Protein AF-A0A0K1Q334-F1 (afdb_monomer_lite)

Radius of gyration: 18.26 Å; chains: 1; bounding box: 45×29×48 Å

Foldseek 3Di:
DQLVVQVVCVVVVHPDHAAAEAEPAQACVDPVSVVVLVVVCVVVVHDSVVSRCVPGNDHDHPVNQVVLVVVQVVDDDDQARYWYQDPVGIGHDGGRDDDPPPDD

Organism: NCBI:txid1391654

Secondary structure (DSSP, 8-state):
-HHHHHHHHHHTT-S----EEEE-S--TTSHHHHHHHHHHHHHHTS-HHHHHHHHHSS---HHHHHHHHHHHHHSS----SEEEEETTEEEEEE----------

Structure (mmCIF, N/CA/C/O backbone):
data_AF-A0A0K1Q334-F1
#
_entry.id   AF-A0A0K1Q334-F1
#
loop_
_atom_site.group_PDB
_atom_site.id
_atom_site.type_symbol
_atom_site.label_atom_id
_atom_site.label_alt_id
_atom_site.label_comp_id
_atom_site.label_asym_id
_atom_site.label_entity_id
_atom_site.label_seq_id
_atom_site.pdbx_PDB_ins_code
_atom_site.Cartn_x
_atom_site.Cartn_y
_atom_site.Cartn_z
_atom_site.occupancy
_atom_site.B_iso_or_equiv
_atom_site.auth_seq_id
_atom_site.auth_comp_id
_atom_site.auth_asym_id
_atom_site.auth_atom_id
_atom_site.pdbx_PDB_model_num
ATOM 1 N N . MET A 1 1 ? -15.542 -0.273 -0.104 1.00 82.81 1 MET A N 1
ATOM 2 C CA . MET A 1 1 ? -14.959 -1.374 0.708 1.00 82.81 1 MET A CA 1
ATOM 3 C C . MET A 1 1 ? -14.696 -0.955 2.150 1.00 82.81 1 MET A C 1
ATOM 5 O O . MET A 1 1 ? -15.508 -1.312 2.987 1.00 82.81 1 MET A O 1
ATOM 9 N N . ALA A 1 2 ? -13.630 -0.204 2.477 1.00 92.62 2 ALA A N 1
ATOM 10 C CA . ALA A 1 2 ? -13.323 0.136 3.880 1.00 92.62 2 ALA A CA 1
ATOM 11 C C . ALA A 1 2 ? -14.445 0.947 4.558 1.00 92.62 2 ALA A C 1
ATOM 13 O O . ALA A 1 2 ? -14.844 0.642 5.679 1.00 92.62 2 ALA A O 1
ATOM 14 N N . ARG A 1 3 ? -15.022 1.922 3.844 1.00 91.25 3 ARG A N 1
ATOM 15 C CA . ARG A 1 3 ? -16.188 2.691 4.304 1.00 91.25 3 ARG A CA 1
ATOM 16 C C . ARG A 1 3 ? -17.390 1.802 4.644 1.00 91.25 3 ARG A C 1
ATOM 18 O O . ARG A 1 3 ? -17.923 1.898 5.744 1.00 91.25 3 ARG A O 1
ATOM 25 N N . ASP A 1 4 ? -17.781 0.924 3.726 1.00 92.38 4 ASP A N 1
ATOM 26 C CA . ASP A 1 4 ? -18.946 0.045 3.900 1.00 92.38 4 ASP A CA 1
ATOM 27 C C . ASP A 1 4 ? -18.721 -0.953 5.043 1.00 92.38 4 ASP A C 1
ATOM 29 O O . ASP A 1 4 ? -19.599 -1.169 5.874 1.00 92.38 4 ASP A O 1
ATOM 33 N N . ALA A 1 5 ? -17.506 -1.501 5.148 1.00 94.12 5 ALA A N 1
ATOM 34 C CA . ALA A 1 5 ? -17.124 -2.381 6.247 1.00 94.12 5 ALA A CA 1
ATOM 35 C C . ALA A 1 5 ? -17.197 -1.665 7.608 1.00 94.12 5 ALA A C 1
ATOM 37 O O . ALA A 1 5 ? -17.675 -2.244 8.581 1.00 94.12 5 ALA A O 1
ATOM 38 N N . ASN A 1 6 ? -16.796 -0.390 7.672 1.00 93.94 6 ASN A N 1
ATOM 39 C CA . ASN A 1 6 ? -16.937 0.432 8.876 1.00 93.94 6 ASN A CA 1
ATOM 40 C C . ASN A 1 6 ? -18.403 0.727 9.226 1.00 93.94 6 ASN A C 1
ATOM 42 O O . ASN A 1 6 ? -18.749 0.729 10.408 1.00 93.94 6 ASN A O 1
ATOM 46 N N . ALA A 1 7 ? -19.270 0.949 8.234 1.00 92.50 7 ALA A N 1
ATOM 47 C CA . ALA A 1 7 ? -20.705 1.114 8.471 1.00 92.50 7 ALA A CA 1
ATOM 48 C C . ALA A 1 7 ? -21.307 -0.152 9.107 1.00 92.50 7 ALA A C 1
ATOM 50 O O . ALA A 1 7 ? -21.937 -0.069 10.160 1.00 92.50 7 ALA A O 1
ATOM 51 N N . ILE A 1 8 ? -21.001 -1.327 8.549 1.00 95.19 8 ILE A N 1
ATOM 52 C CA . ILE A 1 8 ? -21.454 -2.623 9.077 1.00 95.19 8 ILE A CA 1
ATOM 53 C C . ILE A 1 8 ? -20.881 -2.892 10.476 1.00 95.19 8 ILE A C 1
ATOM 55 O O . ILE A 1 8 ? -21.599 -3.360 11.359 1.00 95.19 8 ILE A O 1
ATOM 59 N N . ALA A 1 9 ? -19.596 -2.600 10.707 1.00 94.75 9 ALA A N 1
ATOM 60 C CA . ALA A 1 9 ? -18.972 -2.768 12.019 1.00 94.75 9 ALA A CA 1
ATOM 61 C C . ALA A 1 9 ? -19.674 -1.920 13.086 1.00 94.75 9 ALA A C 1
ATOM 63 O O . ALA A 1 9 ? -19.957 -2.415 14.176 1.00 94.75 9 ALA A O 1
ATOM 64 N N . LYS A 1 10 ? -20.029 -0.675 12.743 1.00 94.06 10 LYS A N 1
ATOM 65 C CA . LYS A 1 10 ? -20.784 0.225 13.617 1.00 94.06 10 LYS A CA 1
ATOM 66 C C . LYS A 1 10 ? -22.198 -0.287 13.892 1.00 94.06 10 LYS A C 1
ATOM 68 O O . LYS A 1 10 ? -22.597 -0.323 15.051 1.00 94.06 10 LYS A O 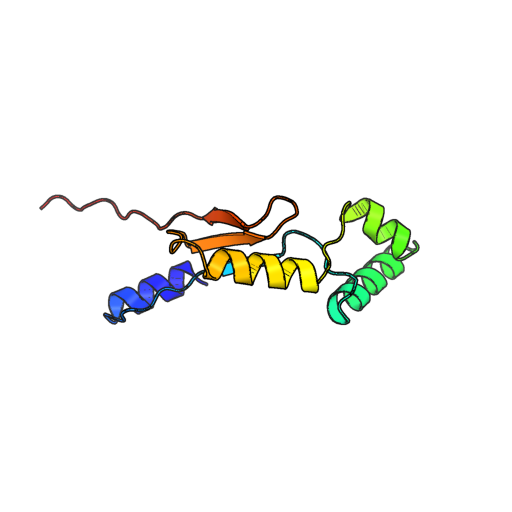1
ATOM 73 N N . GLU A 1 11 ? -22.939 -0.696 12.861 1.00 95.94 11 GLU A N 1
ATOM 74 C CA . GLU A 1 11 ? -24.293 -1.265 13.002 1.00 95.94 11 GLU A CA 1
ATOM 75 C C . GLU A 1 11 ? -24.312 -2.495 13.914 1.00 95.94 11 GLU A C 1
ATOM 77 O O . GLU A 1 11 ? -25.253 -2.696 14.677 1.00 95.94 11 GLU A O 1
ATOM 82 N N . ARG A 1 12 ? -23.248 -3.301 13.863 1.00 96.81 12 ARG A N 1
ATOM 83 C CA . ARG A 1 12 ? -23.095 -4.518 14.668 1.00 96.81 12 ARG A CA 1
ATOM 84 C C . ARG A 1 12 ? -22.426 -4.291 16.027 1.00 96.81 12 ARG A C 1
ATOM 86 O O . ARG A 1 12 ? -22.216 -5.262 16.747 1.00 96.81 12 ARG A O 1
ATOM 93 N N . GLY A 1 13 ? -22.071 -3.053 16.379 1.00 95.75 13 GLY A N 1
ATOM 94 C CA . GLY A 1 13 ? -21.402 -2.739 17.646 1.00 95.75 13 GLY A CA 1
ATOM 95 C C . GLY A 1 13 ? -20.022 -3.389 17.801 1.00 95.75 13 GLY A C 1
ATOM 96 O O . GLY A 1 13 ? -19.615 -3.712 18.914 1.00 95.75 13 GLY A O 1
ATOM 97 N N . LEU A 1 14 ? -19.308 -3.620 16.697 1.00 95.81 14 LEU A N 1
ATOM 98 C CA . LEU A 1 14 ? -17.981 -4.229 16.718 1.00 95.81 14 LEU A CA 1
ATOM 99 C C . LEU A 1 14 ? -16.913 -3.169 17.010 1.00 95.81 14 LEU A C 1
ATOM 101 O O . LEU A 1 14 ? -16.843 -2.142 16.337 1.00 95.81 14 LEU A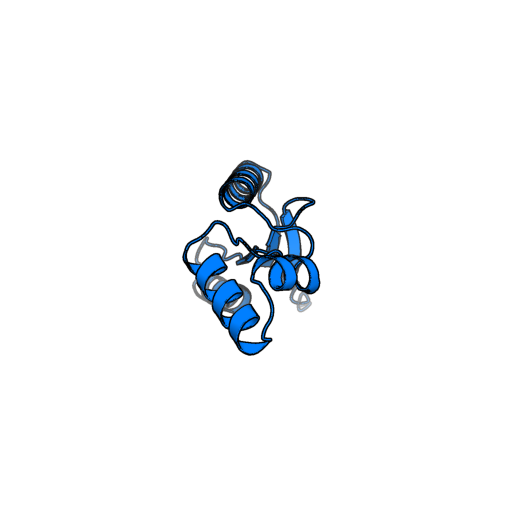 O 1
ATOM 105 N N . SER A 1 15 ? -16.014 -3.458 17.949 1.00 93.50 15 SER A N 1
ATOM 106 C CA . SER A 1 15 ? -14.870 -2.597 18.290 1.00 93.50 15 SER A CA 1
ATOM 107 C C . SER A 1 15 ? -13.698 -2.755 17.310 1.00 93.50 15 SER A C 1
ATOM 109 O O . SER A 1 15 ? -12.550 -2.896 17.724 1.00 93.50 15 SER A O 1
ATOM 111 N N . ILE A 1 16 ? -13.981 -2.769 16.005 1.00 92.12 16 ILE A N 1
ATOM 112 C CA . ILE A 1 16 ? -12.979 -2.889 14.937 1.00 92.12 16 ILE A CA 1
ATOM 113 C C . ILE A 1 16 ? -13.128 -1.756 13.925 1.00 92.12 16 ILE A C 1
ATOM 115 O O . ILE A 1 16 ? -14.215 -1.215 13.725 1.00 92.12 16 ILE A O 1
ATOM 119 N N . ARG A 1 17 ? -12.022 -1.416 13.262 1.00 91.38 17 ARG A N 1
ATOM 120 C CA . ARG A 1 17 ? -11.966 -0.406 12.205 1.00 91.38 17 ARG A CA 1
ATOM 121 C C . ARG A 1 17 ? -11.263 -0.984 10.987 1.00 91.38 17 ARG A C 1
ATOM 123 O O . ARG A 1 17 ? -10.207 -1.594 11.107 1.00 91.38 17 ARG A O 1
ATOM 130 N N . PHE A 1 18 ? -11.836 -0.739 9.821 1.00 93.56 18 PHE A N 1
ATOM 131 C CA . PHE A 1 18 ? -11.264 -1.077 8.530 1.00 93.56 18 PHE A CA 1
ATOM 132 C C . PHE A 1 18 ? -10.621 0.160 7.907 1.00 93.56 18 PHE A C 1
ATOM 134 O O . PHE A 1 18 ? -11.227 1.233 7.864 1.00 93.56 18 PHE A O 1
ATOM 141 N N . GLN A 1 19 ? -9.400 -0.004 7.406 1.00 94.50 19 GLN A N 1
ATOM 142 C CA . GLN A 1 19 ? -8.648 1.023 6.688 1.00 94.50 19 GLN A CA 1
ATOM 143 C C . GLN A 1 19 ? -8.073 0.408 5.410 1.00 94.50 19 GLN A C 1
ATOM 145 O O . GLN A 1 19 ? -7.790 -0.789 5.368 1.00 94.50 19 GLN A O 1
ATOM 150 N N . ALA A 1 20 ? -7.933 1.214 4.362 1.00 95.38 20 ALA A N 1
ATOM 151 C CA . ALA A 1 20 ? -7.317 0.811 3.105 1.00 95.38 20 ALA A CA 1
ATOM 152 C C . ALA A 1 20 ? -5.925 1.437 2.971 1.00 95.38 20 ALA A C 1
ATOM 154 O O . ALA A 1 20 ? -5.776 2.647 3.125 1.00 95.38 20 ALA A O 1
ATOM 155 N N . LEU A 1 21 ? -4.928 0.615 2.640 1.00 94.44 21 LEU A N 1
ATOM 156 C CA . LEU A 1 21 ? -3.585 1.049 2.261 1.00 94.44 21 LEU A CA 1
ATOM 157 C C . LEU A 1 21 ? -3.403 0.805 0.764 1.00 94.44 21 LEU A C 1
ATOM 159 O O . LEU A 1 21 ? -3.537 -0.328 0.301 1.00 94.44 21 LEU A O 1
ATOM 163 N N . LEU A 1 22 ? -3.108 1.860 0.008 1.00 93.44 22 LEU A N 1
ATOM 164 C CA . LEU A 1 22 ? -2.966 1.796 -1.443 1.00 93.44 22 LEU A CA 1
ATOM 165 C C . LEU A 1 22 ? -1.511 2.061 -1.847 1.00 93.44 22 LEU A C 1
ATOM 167 O O . LEU A 1 22 ? -0.993 3.139 -1.559 1.00 93.44 22 LEU A O 1
ATOM 171 N N . PRO A 1 23 ? -0.835 1.121 -2.530 1.00 92.56 23 PRO A N 1
ATOM 172 C CA . PRO A 1 23 ? 0.426 1.419 -3.195 1.00 92.56 23 PRO A CA 1
ATOM 173 C C . PRO A 1 23 ? 0.194 2.458 -4.297 1.00 92.56 23 PRO A C 1
ATOM 175 O O . PRO A 1 23 ? -0.610 2.232 -5.202 1.00 92.56 23 PRO A O 1
ATOM 178 N N . MET A 1 24 ? 0.905 3.583 -4.233 1.00 91.75 24 MET A N 1
ATOM 179 C CA . MET A 1 24 ? 0.770 4.680 -5.205 1.00 91.75 24 MET A CA 1
ATOM 180 C C . MET A 1 24 ? 1.760 4.577 -6.372 1.00 91.75 24 MET A C 1
ATOM 182 O O . MET A 1 24 ? 1.714 5.376 -7.302 1.00 91.75 24 MET A O 1
ATOM 186 N N . GLN A 1 25 ? 2.661 3.596 -6.325 1.00 90.56 25 GLN A N 1
ATOM 187 C CA . GLN A 1 25 ? 3.720 3.374 -7.306 1.00 90.56 25 GLN A CA 1
ATOM 188 C C . GLN A 1 25 ? 3.782 1.894 -7.685 1.00 90.56 25 GLN A C 1
ATOM 190 O O . GLN A 1 25 ? 3.437 1.014 -6.892 1.00 90.56 25 GLN A O 1
ATOM 195 N N . LEU A 1 26 ? 4.248 1.617 -8.903 1.00 90.56 26 LEU A N 1
ATOM 196 C CA . LEU A 1 26 ? 4.490 0.254 -9.361 1.00 90.56 26 LEU A CA 1
ATOM 197 C C . LEU A 1 26 ? 5.635 -0.383 -8.557 1.00 90.56 26 LEU A C 1
ATOM 199 O O . LEU A 1 26 ? 6.710 0.203 -8.430 1.00 90.56 26 LEU A O 1
ATOM 203 N N . MET A 1 27 ? 5.417 -1.617 -8.096 1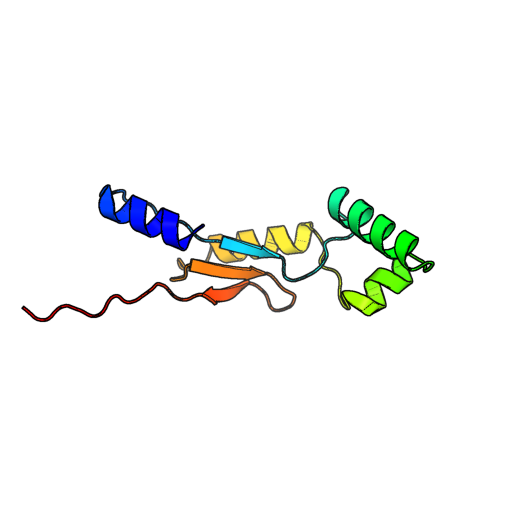.00 92.12 27 MET A N 1
ATOM 204 C CA . MET A 1 27 ? 6.436 -2.464 -7.465 1.00 92.12 27 MET A CA 1
ATOM 205 C C . MET A 1 27 ? 6.919 -3.534 -8.446 1.00 92.12 27 MET A C 1
ATOM 207 O O . MET A 1 27 ? 6.477 -4.687 -8.414 1.00 92.12 27 MET A O 1
ATOM 211 N N . ALA A 1 28 ? 7.764 -3.116 -9.392 1.00 90.56 28 ALA A N 1
ATOM 212 C CA . ALA A 1 28 ? 8.234 -3.951 -10.503 1.00 90.56 28 ALA A CA 1
ATOM 213 C C . ALA A 1 28 ? 9.176 -5.091 -10.066 1.00 90.56 28 ALA A C 1
ATOM 215 O O . ALA A 1 28 ? 9.379 -6.036 -10.819 1.00 90.56 28 ALA A O 1
ATOM 216 N N . ASP A 1 29 ? 9.716 -5.024 -8.850 1.00 91.25 29 ASP A N 1
ATOM 217 C CA . ASP A 1 29 ? 10.516 -6.072 -8.209 1.00 91.25 29 ASP A CA 1
ATOM 218 C C . ASP A 1 29 ? 9.669 -7.257 -7.706 1.00 91.25 29 ASP A C 1
ATOM 220 O O . ASP A 1 29 ? 10.19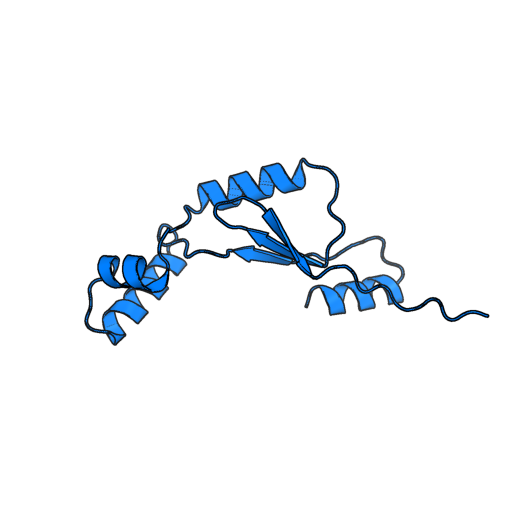7 -8.325 -7.393 1.00 91.25 29 ASP A O 1
ATOM 224 N N . THR A 1 30 ? 8.343 -7.108 -7.664 1.00 93.75 30 THR A N 1
ATOM 225 C CA . THR A 1 30 ? 7.422 -8.212 -7.377 1.00 93.75 30 THR A CA 1
ATOM 226 C C . THR A 1 30 ? 7.104 -9.016 -8.635 1.00 93.75 30 THR A C 1
ATOM 228 O O . THR A 1 30 ? 6.991 -8.477 -9.736 1.00 93.75 30 THR A O 1
ATOM 231 N N . ARG A 1 31 ? 6.838 -10.322 -8.475 1.00 95.12 31 ARG A N 1
ATOM 232 C CA . ARG A 1 31 ? 6.431 -11.195 -9.592 1.00 95.12 31 ARG A CA 1
ATOM 233 C C . ARG A 1 31 ? 5.209 -10.656 -10.346 1.00 95.12 31 ARG A C 1
ATOM 235 O O . ARG A 1 31 ? 5.169 -10.723 -11.571 1.00 95.12 31 ARG A O 1
ATOM 242 N N . LEU A 1 32 ? 4.210 -10.140 -9.623 1.00 93.38 32 LEU A N 1
ATOM 243 C CA . LEU A 1 32 ? 3.001 -9.586 -10.237 1.00 93.38 32 LEU A CA 1
ATOM 244 C C . LEU A 1 32 ? 3.280 -8.241 -10.917 1.00 93.38 32 LEU A C 1
ATOM 246 O O . LEU A 1 32 ? 2.861 -8.053 -12.056 1.00 93.38 32 LEU A O 1
ATOM 250 N N . GLY A 1 33 ? 4.004 -7.333 -10.258 1.00 92.25 33 GLY A N 1
ATOM 251 C CA . GLY A 1 33 ? 4.358 -6.036 -10.835 1.00 92.25 33 GLY A CA 1
ATOM 252 C C . GLY A 1 33 ? 5.163 -6.179 -12.125 1.00 92.25 33 GLY A C 1
ATOM 253 O O . GLY A 1 33 ? 4.827 -5.539 -13.120 1.00 92.25 33 GLY A O 1
ATOM 254 N N . LEU A 1 34 ? 6.143 -7.089 -12.151 1.00 93.31 34 LEU A N 1
ATOM 255 C CA . LEU A 1 34 ? 6.911 -7.397 -13.357 1.00 93.31 34 LEU A CA 1
ATOM 256 C C . LEU A 1 34 ? 6.036 -7.972 -14.476 1.00 93.31 34 LEU A C 1
ATOM 258 O O . LEU A 1 34 ? 6.170 -7.555 -15.627 1.00 93.31 34 LEU A O 1
ATOM 262 N N . ALA A 1 35 ? 5.139 -8.911 -14.160 1.00 95.56 35 ALA A N 1
ATOM 263 C CA . ALA A 1 35 ? 4.254 -9.523 -15.152 1.00 95.56 35 ALA A CA 1
ATOM 264 C C . ALA A 1 35 ? 3.316 -8.486 -15.789 1.00 95.56 35 ALA A C 1
ATOM 266 O O . ALA A 1 35 ? 3.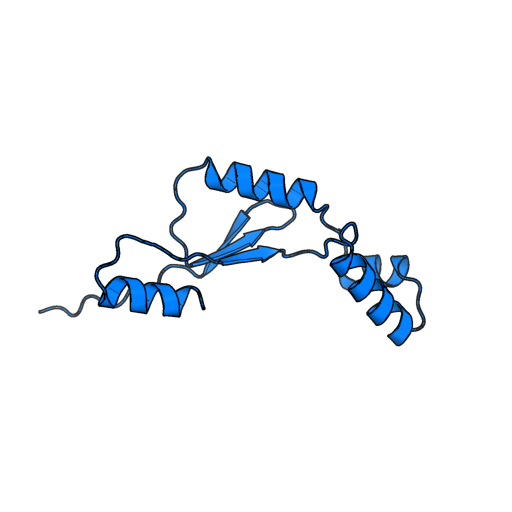145 -8.460 -17.008 1.00 95.56 35 ALA A O 1
ATOM 267 N N . VAL A 1 36 ? 2.755 -7.594 -14.969 1.00 92.38 36 VAL A N 1
ATOM 268 C CA . VAL A 1 36 ? 1.883 -6.509 -15.430 1.00 92.38 36 VAL A CA 1
ATOM 269 C C . VAL A 1 36 ? 2.659 -5.522 -16.303 1.00 92.38 36 VAL A C 1
ATOM 271 O O . VAL A 1 36 ? 2.228 -5.233 -17.419 1.00 92.38 36 VAL A O 1
ATOM 274 N N . ALA A 1 37 ? 3.823 -5.050 -15.845 1.00 93.00 37 ALA A N 1
ATOM 275 C CA . ALA A 1 37 ? 4.663 -4.132 -16.614 1.00 93.00 37 ALA A CA 1
ATOM 276 C C . ALA A 1 37 ? 5.099 -4.742 -17.955 1.00 93.00 37 ALA A C 1
ATOM 278 O O . ALA A 1 37 ? 5.039 -4.076 -18.988 1.00 93.00 37 ALA A O 1
ATOM 279 N N . SER A 1 38 ? 5.467 -6.026 -17.950 1.00 94.88 38 SER A N 1
ATOM 280 C CA . SER A 1 38 ? 5.840 -6.780 -19.151 1.00 94.88 38 SER A CA 1
ATOM 281 C C . SER A 1 38 ? 4.705 -6.856 -20.167 1.00 94.88 38 SER A C 1
ATOM 283 O O . SER A 1 38 ? 4.922 -6.601 -21.351 1.00 94.88 38 SER A O 1
ATOM 285 N N . GLU A 1 39 ? 3.483 -7.159 -19.725 1.00 96.62 39 GLU A N 1
ATOM 286 C CA . GLU A 1 39 ? 2.339 -7.259 -20.633 1.00 96.62 39 GLU A CA 1
ATOM 287 C C . GLU A 1 39 ? 1.965 -5.899 -21.234 1.00 96.62 39 GLU A C 1
ATOM 289 O O . GLU A 1 39 ? 1.697 -5.803 -22.436 1.00 96.62 39 GLU A O 1
ATOM 294 N N . TYR A 1 40 ? 1.996 -4.823 -20.444 1.00 94.12 40 TYR A N 1
ATOM 295 C CA . TYR A 1 40 ? 1.743 -3.485 -20.974 1.00 94.12 40 TYR A CA 1
ATOM 296 C C . TYR A 1 40 ? 2.849 -3.006 -21.922 1.00 94.12 40 TYR A C 1
ATOM 298 O O . TYR A 1 40 ? 2.539 -2.400 -22.950 1.00 94.12 40 TYR A O 1
ATOM 306 N N . ALA A 1 41 ? 4.116 -3.302 -21.630 1.00 95.12 41 ALA A N 1
ATOM 307 C CA . ALA A 1 41 ? 5.234 -3.010 -22.524 1.00 95.12 41 ALA A CA 1
ATOM 308 C C . ALA A 1 41 ? 5.086 -3.752 -23.863 1.00 95.12 41 ALA A C 1
ATOM 310 O O . ALA A 1 41 ? 5.145 -3.130 -24.926 1.00 95.12 41 ALA A O 1
ATOM 311 N N . ARG A 1 42 ? 4.761 -5.052 -23.813 1.00 97.25 42 ARG A N 1
ATOM 312 C CA . ARG A 1 42 ? 4.502 -5.890 -24.993 1.00 97.25 42 ARG A CA 1
ATOM 313 C C . ARG A 1 42 ? 3.379 -5.323 -25.861 1.00 97.25 42 ARG A C 1
ATOM 315 O O . ARG A 1 42 ? 3.539 -5.224 -27.073 1.00 97.25 42 ARG A O 1
ATOM 322 N N . ARG A 1 43 ? 2.255 -4.913 -25.258 1.00 96.94 43 ARG A N 1
ATOM 323 C CA . ARG A 1 43 ? 1.128 -4.288 -25.983 1.00 96.94 43 ARG A CA 1
ATOM 324 C C . ARG A 1 43 ? 1.499 -2.961 -26.641 1.00 96.94 43 ARG A C 1
ATOM 326 O O . ARG A 1 43 ? 0.893 -2.599 -27.642 1.00 96.94 43 ARG A O 1
ATOM 333 N N . ARG A 1 44 ? 2.463 -2.238 -26.071 1.00 95.25 44 ARG A N 1
ATOM 334 C CA . ARG A 1 44 ? 2.952 -0.951 -26.581 1.00 95.25 44 ARG A CA 1
ATOM 335 C C . ARG A 1 44 ? 4.120 -1.087 -27.562 1.00 95.25 44 ARG A C 1
ATOM 337 O O . ARG A 1 44 ? 4.502 -0.082 -28.148 1.00 95.25 44 ARG A O 1
ATOM 344 N N . GLY A 1 45 ? 4.685 -2.283 -27.735 1.00 96.44 45 GLY A N 1
ATOM 345 C CA . GLY A 1 45 ? 5.856 -2.498 -28.590 1.00 96.44 45 GLY A CA 1
ATOM 346 C C . GLY A 1 45 ? 7.131 -1.815 -28.078 1.00 96.44 45 GLY A C 1
ATOM 347 O O . GLY A 1 45 ? 7.991 -1.472 -28.881 1.00 96.44 45 GLY A O 1
ATOM 348 N N . ILE A 1 46 ? 7.248 -1.597 -26.764 1.00 96.44 46 ILE A N 1
ATOM 349 C CA . ILE A 1 46 ? 8.416 -0.967 -26.122 1.00 96.44 46 ILE A CA 1
ATOM 350 C C . ILE A 1 46 ? 9.058 -1.915 -25.105 1.00 96.44 46 ILE A C 1
ATOM 352 O O . ILE A 1 46 ? 8.467 -2.930 -24.729 1.00 96.44 46 ILE A O 1
ATOM 356 N N . SER A 1 47 ? 10.264 -1.584 -24.635 1.00 94.56 47 SER A N 1
ATOM 357 C CA . SER A 1 47 ? 10.901 -2.326 -23.543 1.00 94.56 47 SER A CA 1
ATOM 358 C C . SER A 1 47 ? 10.162 -2.112 -22.215 1.00 94.56 47 SER A C 1
ATOM 360 O O . SER A 1 47 ? 9.480 -1.105 -22.012 1.00 94.56 47 SER A O 1
ATOM 362 N N . VAL A 1 48 ? 10.314 -3.060 -21.283 1.00 91.94 48 VAL A N 1
ATOM 363 C CA . VAL A 1 48 ? 9.751 -2.940 -19.925 1.00 91.94 48 VAL A CA 1
ATOM 364 C C . VAL A 1 48 ? 10.323 -1.719 -19.210 1.00 91.94 48 VAL A C 1
ATOM 366 O O . VAL A 1 48 ? 9.573 -0.973 -18.595 1.00 91.94 48 VAL A O 1
ATOM 369 N N . GLU A 1 49 ? 11.625 -1.472 -19.348 1.00 89.38 49 GLU A N 1
ATOM 370 C CA . GLU A 1 49 ? 12.297 -0.306 -18.771 1.00 89.38 49 GLU A CA 1
ATOM 371 C C . GLU A 1 49 ? 11.720 1.014 -19.304 1.00 89.38 49 GLU A C 1
ATOM 373 O O . GLU A 1 49 ? 11.357 1.884 -18.515 1.00 89.38 49 GLU A O 1
ATOM 378 N N . ALA A 1 50 ? 11.532 1.136 -20.625 1.00 90.88 50 ALA A N 1
ATOM 379 C CA . ALA A 1 50 ? 10.902 2.313 -21.223 1.00 90.88 50 ALA A CA 1
ATOM 380 C C . ALA A 1 50 ? 9.458 2.484 -20.728 1.00 90.88 50 ALA A C 1
ATOM 382 O O . ALA A 1 50 ? 9.050 3.582 -20.355 1.00 90.88 50 ALA A O 1
ATOM 383 N N . HIS A 1 51 ? 8.692 1.389 -20.653 1.00 90.38 51 HIS A N 1
ATOM 384 C CA . HIS A 1 51 ? 7.329 1.422 -20.132 1.00 90.38 51 HIS A CA 1
ATOM 385 C C . HIS A 1 51 ? 7.271 1.923 -18.685 1.00 90.38 51 HIS A C 1
ATOM 387 O O . HIS A 1 51 ? 6.437 2.770 -18.359 1.00 90.38 51 HIS A O 1
ATOM 393 N N . VAL A 1 52 ? 8.149 1.393 -17.833 1.00 87.44 52 VAL A N 1
ATOM 394 C CA . VAL A 1 52 ? 8.214 1.719 -16.410 1.00 87.44 52 VAL A CA 1
ATOM 395 C C . VAL A 1 52 ? 8.563 3.192 -16.208 1.00 87.44 52 VAL A C 1
ATOM 397 O O . VAL A 1 52 ? 7.813 3.900 -15.535 1.00 87.44 52 VAL A O 1
ATOM 400 N N . THR A 1 53 ? 9.625 3.667 -16.858 1.00 84.50 53 THR A N 1
ATOM 401 C CA . THR A 1 53 ? 10.084 5.058 -16.760 1.00 84.50 53 THR A CA 1
ATOM 402 C C . THR A 1 53 ? 9.032 6.046 -17.269 1.00 84.50 53 THR A C 1
ATOM 404 O O . THR A 1 53 ? 8.725 7.021 -16.588 1.00 84.50 53 THR A O 1
ATOM 407 N N . GLU A 1 54 ? 8.421 5.786 -18.430 1.00 85.69 54 GLU A N 1
ATOM 408 C CA . GLU A 1 54 ? 7.438 6.699 -19.030 1.00 85.69 54 GLU A CA 1
ATOM 409 C C . GLU A 1 54 ? 6.114 6.782 -18.262 1.00 85.69 54 GLU A C 1
ATOM 411 O O . GLU A 1 54 ? 5.450 7.819 -18.301 1.00 85.69 54 GLU A O 1
ATOM 416 N N . ARG A 1 55 ? 5.661 5.682 -17.640 1.00 80.12 55 ARG A N 1
ATOM 417 C CA . ARG A 1 55 ? 4.321 5.628 -17.029 1.00 80.12 55 ARG A CA 1
ATOM 418 C C . ARG A 1 55 ? 4.279 5.739 -15.531 1.00 80.12 55 ARG A C 1
ATOM 420 O O . ARG A 1 55 ? 3.278 6.235 -15.018 1.00 80.12 55 ARG A O 1
ATOM 427 N N . TYR A 1 56 ? 5.312 5.272 -14.855 1.00 76.62 56 TYR A N 1
ATOM 428 C CA . TYR A 1 56 ? 5.305 5.194 -13.403 1.00 76.62 56 TYR A CA 1
ATOM 429 C C . TYR A 1 56 ? 6.359 6.100 -12.772 1.00 76.62 56 TYR A C 1
ATOM 431 O O . TYR A 1 56 ? 6.293 6.321 -11.568 1.00 76.62 56 TYR A O 1
ATOM 439 N N . GLY A 1 57 ? 7.277 6.670 -13.566 1.00 78.00 57 GLY A N 1
ATOM 440 C CA . GLY A 1 57 ? 8.367 7.494 -13.053 1.00 78.00 57 GLY A CA 1
ATOM 441 C C . GLY A 1 57 ? 9.215 6.682 -12.078 1.00 78.00 57 GLY A C 1
ATOM 442 O O . GLY A 1 57 ? 9.832 5.689 -12.462 1.00 78.00 57 GLY A O 1
ATOM 443 N N . THR A 1 58 ? 9.209 7.078 -10.806 1.00 81.81 58 THR A N 1
ATOM 444 C CA . THR A 1 58 ? 9.885 6.351 -9.728 1.00 81.81 58 THR A CA 1
ATOM 445 C C . THR A 1 58 ? 9.130 5.063 -9.383 1.00 81.81 58 THR A C 1
ATOM 447 O O . THR A 1 58 ? 7.961 5.092 -8.989 1.00 81.81 58 THR A O 1
ATOM 450 N N . ILE A 1 59 ? 9.812 3.921 -9.469 1.00 87.88 59 ILE A N 1
ATOM 451 C CA . ILE A 1 59 ? 9.312 2.649 -8.931 1.00 87.88 59 ILE A CA 1
ATOM 452 C C . ILE A 1 59 ? 9.498 2.585 -7.417 1.00 87.88 59 ILE A C 1
ATOM 454 O O . ILE A 1 59 ? 10.436 3.156 -6.867 1.00 87.88 59 ILE A O 1
ATOM 458 N N . MET A 1 60 ? 8.631 1.838 -6.743 1.00 90.69 60 MET A N 1
ATOM 459 C CA . MET A 1 60 ? 8.782 1.543 -5.321 1.00 90.69 60 MET A CA 1
ATOM 460 C C . MET A 1 60 ? 9.250 0.101 -5.152 1.00 90.69 60 MET A C 1
ATOM 462 O O . MET A 1 60 ? 8.710 -0.800 -5.780 1.00 90.69 60 MET A O 1
ATOM 466 N N . ASN A 1 61 ? 10.241 -0.127 -4.294 1.00 91.44 61 ASN A N 1
ATOM 467 C CA . ASN A 1 61 ? 10.622 -1.478 -3.894 1.00 91.44 61 ASN A CA 1
ATOM 468 C C . ASN A 1 61 ? 9.595 -2.033 -2.890 1.00 91.44 61 ASN A C 1
ATOM 470 O O . ASN A 1 61 ? 9.149 -1.310 -1.992 1.00 91.44 61 ASN A O 1
ATOM 474 N N . ALA A 1 62 ? 9.241 -3.314 -3.003 1.00 93.50 62 ALA A N 1
ATOM 475 C CA . ALA A 1 62 ? 8.295 -3.973 -2.103 1.00 93.50 62 ALA A CA 1
ATOM 476 C C . ALA A 1 62 ? 8.749 -3.960 -0.630 1.00 93.50 62 ALA A C 1
ATOM 478 O O . ALA A 1 62 ? 7.920 -3.822 0.271 1.00 93.50 62 ALA A O 1
ATOM 479 N N . ARG A 1 63 ? 10.061 -4.047 -0.375 1.00 94.69 63 ARG A N 1
ATOM 480 C CA . ARG A 1 63 ? 10.659 -3.875 0.957 1.00 94.69 63 ARG A CA 1
ATOM 481 C C . ARG A 1 63 ? 10.361 -2.490 1.515 1.00 94.69 63 ARG A C 1
ATOM 483 O O . ARG A 1 63 ? 9.845 -2.398 2.619 1.00 94.69 63 ARG A O 1
ATOM 490 N N . THR A 1 64 ? 10.618 -1.439 0.738 1.00 93.62 64 THR A N 1
ATOM 491 C CA . THR A 1 64 ? 10.372 -0.053 1.159 1.00 93.62 64 THR A CA 1
ATOM 492 C C . THR A 1 64 ? 8.893 0.193 1.447 1.00 93.62 64 THR A C 1
ATOM 494 O O . THR A 1 64 ? 8.560 0.882 2.406 1.00 93.62 64 THR A O 1
ATOM 497 N N . TYR A 1 65 ? 7.987 -0.393 0.655 1.00 94.44 65 TYR A N 1
ATOM 498 C CA . TYR A 1 65 ? 6.557 -0.362 0.971 1.00 94.44 65 TYR A CA 1
ATOM 499 C C . TYR A 1 65 ? 6.271 -1.013 2.332 1.00 94.44 65 TYR A C 1
ATOM 501 O O . TYR A 1 65 ? 5.591 -0.417 3.162 1.00 94.44 65 TYR A O 1
ATOM 509 N N . GLY A 1 66 ? 6.812 -2.211 2.574 1.00 94.50 66 GLY A N 1
ATOM 510 C CA . GLY A 1 66 ? 6.640 -2.928 3.838 1.00 94.50 66 GLY A CA 1
ATOM 511 C C . GLY A 1 66 ? 7.190 -2.166 5.045 1.00 94.50 66 GLY A C 1
ATOM 512 O O . GLY A 1 66 ? 6.502 -2.065 6.055 1.00 94.50 66 GLY A O 1
ATOM 513 N N . GLU A 1 67 ? 8.383 -1.585 4.921 1.00 95.62 67 GLU A N 1
ATOM 514 C CA . GLU A 1 67 ? 9.016 -0.755 5.956 1.00 95.62 67 GLU A CA 1
ATOM 515 C C . GLU A 1 67 ? 8.146 0.460 6.294 1.00 95.62 67 GLU A C 1
ATOM 517 O O . GLU A 1 67 ? 7.824 0.676 7.457 1.00 95.62 67 GLU A O 1
ATOM 522 N N . ARG A 1 68 ? 7.637 1.175 5.284 1.00 94.69 68 ARG A N 1
ATOM 523 C CA . ARG A 1 68 ? 6.728 2.316 5.495 1.00 94.69 68 ARG A CA 1
ATOM 524 C C . ARG A 1 68 ? 5.417 1.924 6.166 1.00 94.69 68 ARG A C 1
ATOM 526 O O . ARG A 1 68 ? 4.888 2.682 6.973 1.00 94.69 68 ARG A O 1
ATOM 533 N N . VAL A 1 69 ? 4.863 0.764 5.813 1.00 94.31 69 VAL A N 1
ATOM 534 C CA . VAL A 1 69 ? 3.647 0.257 6.460 1.00 94.31 69 VAL A CA 1
ATOM 535 C C . VAL A 1 69 ? 3.929 -0.114 7.915 1.00 94.31 69 VAL A C 1
ATOM 537 O O . VAL A 1 69 ? 3.113 0.209 8.772 1.00 94.31 69 VAL A O 1
ATOM 540 N N . ALA A 1 70 ? 5.070 -0.743 8.204 1.00 94.81 70 ALA A N 1
ATOM 541 C CA . ALA A 1 70 ? 5.472 -1.065 9.570 1.00 94.81 70 ALA A CA 1
ATOM 542 C C . ALA A 1 70 ? 5.663 0.206 10.414 1.00 94.81 70 ALA A C 1
ATOM 544 O O . ALA A 1 70 ? 5.045 0.331 11.466 1.00 94.81 70 ALA A O 1
ATOM 545 N N . GLU A 1 71 ? 6.409 1.190 9.907 1.00 93.94 71 GLU A N 1
ATOM 546 C CA . GLU A 1 71 ? 6.601 2.492 10.563 1.00 93.94 71 GLU A CA 1
ATOM 547 C C . GLU A 1 71 ? 5.272 3.217 10.822 1.00 93.94 71 GLU A C 1
ATOM 549 O O . GLU A 1 71 ? 5.073 3.812 11.880 1.00 93.94 71 GLU A O 1
ATOM 554 N N . TRP A 1 72 ? 4.334 3.153 9.873 1.00 93.31 72 TRP A N 1
ATOM 555 C CA . TRP A 1 72 ? 3.006 3.743 10.035 1.00 93.31 72 TRP A CA 1
ATOM 556 C C . TRP A 1 72 ? 2.168 3.035 11.108 1.00 93.31 72 TRP A C 1
ATOM 558 O O . TRP A 1 72 ? 1.441 3.705 11.842 1.00 93.31 72 TRP A O 1
ATOM 568 N N . LEU A 1 73 ? 2.272 1.707 11.219 1.00 92.12 73 LEU A N 1
ATOM 569 C CA . LEU A 1 73 ? 1.578 0.920 12.245 1.00 92.12 73 LEU A CA 1
ATOM 570 C C . LEU A 1 73 ? 2.154 1.135 13.651 1.00 92.12 73 LEU A C 1
ATOM 572 O O . LEU A 1 73 ? 1.392 1.093 14.615 1.00 92.12 73 LEU A O 1
ATOM 576 N N . ASP A 1 74 ? 3.460 1.385 13.760 1.00 94.19 74 ASP A N 1
ATOM 577 C CA . ASP A 1 74 ? 4.133 1.702 15.028 1.00 94.19 74 ASP A CA 1
ATOM 578 C C . ASP A 1 74 ? 3.848 3.140 15.509 1.00 94.19 74 ASP A C 1
ATOM 580 O O . ASP A 1 74 ? 4.062 3.474 16.678 1.00 94.19 74 ASP A O 1
ATOM 584 N N . GLY A 1 75 ? 3.355 4.008 14.620 1.00 90.12 75 GLY A N 1
ATOM 585 C CA . GLY A 1 75 ? 2.976 5.382 14.931 1.00 90.12 75 GLY A CA 1
ATOM 586 C C . GLY A 1 75 ? 1.627 5.527 15.659 1.00 90.12 75 GLY A C 1
ATOM 587 O O . GLY A 1 75 ? 0.898 4.559 15.888 1.00 90.12 75 GLY A O 1
ATOM 588 N N . PRO A 1 76 ? 1.236 6.767 16.020 1.00 86.94 76 PRO A N 1
ATOM 589 C CA . PRO A 1 76 ? -0.092 7.041 16.560 1.00 86.94 76 PRO A CA 1
ATOM 590 C C . PRO A 1 76 ? -1.186 6.587 15.591 1.00 86.94 76 PRO A C 1
ATOM 592 O O . PRO A 1 76 ? -1.114 6.858 14.392 1.00 86.94 76 PRO A O 1
ATOM 595 N N . GLN A 1 77 ? -2.235 5.951 16.120 1.00 78.94 77 GLN A N 1
ATOM 596 C CA . GLN A 1 77 ? -3.307 5.407 15.292 1.00 78.94 77 GLN A CA 1
ATOM 597 C C . GLN A 1 77 ? -3.968 6.508 14.447 1.00 78.94 77 GLN A C 1
ATOM 599 O O . GLN A 1 77 ? -4.685 7.372 14.959 1.00 78.94 77 GLN A O 1
ATOM 604 N N . ALA A 1 78 ? -3.745 6.457 13.135 1.00 80.69 78 ALA A N 1
ATOM 605 C CA . ALA A 1 78 ? -4.245 7.469 12.220 1.00 80.69 78 ALA A CA 1
ATOM 606 C C . ALA A 1 78 ? -5.771 7.384 12.066 1.00 80.69 78 ALA A C 1
ATOM 608 O O . ALA A 1 78 ? -6.355 6.308 11.886 1.00 80.69 78 ALA A O 1
ATOM 609 N N . ASN A 1 79 ? -6.426 8.545 12.095 1.00 84.88 79 ASN A N 1
ATOM 610 C CA . ASN A 1 79 ? -7.866 8.660 11.902 1.00 84.88 79 ASN A CA 1
ATOM 611 C C . ASN A 1 79 ? -8.149 8.867 10.404 1.00 84.88 79 ASN A C 1
ATOM 613 O O . ASN A 1 79 ? -7.983 9.962 9.879 1.00 84.88 79 ASN A O 1
ATOM 617 N N . GLY A 1 80 ? -8.517 7.796 9.699 1.00 91.12 80 GLY A N 1
ATOM 618 C CA . GLY A 1 80 ? -8.709 7.811 8.245 1.00 91.12 80 GLY A CA 1
ATOM 619 C C . GLY A 1 80 ? -9.290 6.508 7.712 1.00 91.12 80 GLY A C 1
ATOM 620 O O . GL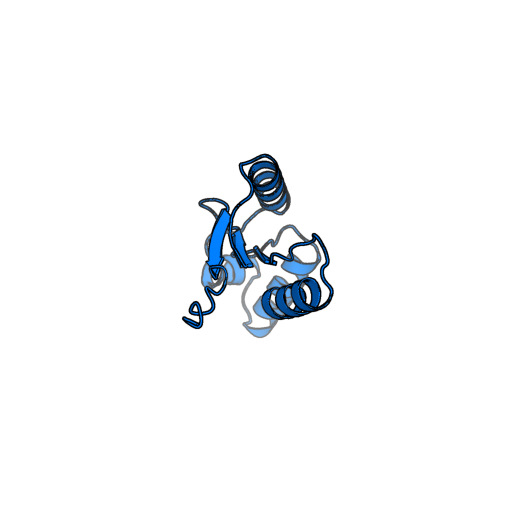Y A 1 80 ? -9.196 5.476 8.380 1.00 91.12 80 GLY A O 1
ATOM 621 N N . ILE A 1 81 ? -9.902 6.559 6.528 1.00 94.25 81 ILE A N 1
ATOM 622 C CA . ILE A 1 81 ? -10.484 5.394 5.839 1.00 94.25 81 ILE A CA 1
ATOM 623 C C . ILE A 1 81 ? -9.518 4.835 4.794 1.00 94.25 81 ILE A C 1
ATOM 625 O O . ILE A 1 81 ? -9.389 3.617 4.684 1.00 94.25 81 ILE A O 1
ATOM 629 N N . ALA A 1 82 ? -8.835 5.696 4.042 1.00 95.06 82 ALA A N 1
ATOM 630 C CA . ALA A 1 82 ? -7.893 5.289 3.006 1.00 95.06 82 ALA A CA 1
ATOM 631 C C . ALA A 1 82 ? -6.610 6.111 3.086 1.00 95.06 82 ALA A C 1
ATOM 633 O O . ALA A 1 82 ? -6.661 7.325 3.300 1.00 95.06 82 ALA A O 1
ATOM 634 N N . PHE A 1 83 ? -5.478 5.449 2.872 1.00 95.94 83 PHE A N 1
ATOM 635 C CA . PHE A 1 83 ? -4.160 6.061 2.856 1.00 95.94 83 PHE A CA 1
ATOM 636 C C . PHE A 1 83 ? -3.363 5.581 1.647 1.00 95.94 83 PHE A C 1
ATOM 638 O O . PHE A 1 83 ? -3.384 4.398 1.296 1.00 95.94 83 PHE A O 1
ATOM 645 N N . GLY A 1 84 ? -2.637 6.508 1.037 1.00 95.50 84 GLY A N 1
ATOM 646 C CA . GLY A 1 84 ? -1.701 6.234 -0.038 1.00 95.50 84 GLY A CA 1
ATOM 647 C C . GLY A 1 84 ? -0.316 6.012 0.542 1.00 95.50 84 GLY A C 1
ATOM 648 O O . GLY A 1 84 ? 0.130 6.775 1.396 1.00 95.50 84 GLY A O 1
ATOM 649 N N . VAL A 1 85 ? 0.376 4.981 0.071 1.00 95.50 85 VAL A N 1
ATOM 650 C CA . VAL A 1 85 ? 1.783 4.724 0.386 1.00 95.50 85 VAL A CA 1
ATOM 651 C C . VAL A 1 85 ? 2.592 5.043 -0.862 1.00 95.50 85 VAL A C 1
ATOM 653 O O . VAL A 1 85 ? 2.487 4.351 -1.879 1.00 95.50 85 VAL A O 1
ATOM 656 N N . GLY A 1 86 ? 3.365 6.120 -0.792 1.00 91.44 86 GLY A N 1
ATOM 657 C CA . GLY A 1 86 ? 4.190 6.604 -1.895 1.00 91.44 86 GLY A CA 1
ATOM 658 C C . GLY A 1 86 ? 5.546 7.084 -1.405 1.00 91.44 86 GLY A C 1
ATOM 659 O O . GLY A 1 86 ? 5.903 6.876 -0.248 1.00 91.44 86 GLY A O 1
ATOM 660 N N . GLU A 1 87 ? 6.304 7.722 -2.290 1.00 87.12 87 GLU A N 1
ATOM 661 C CA . GLU A 1 87 ? 7.686 8.152 -2.059 1.00 87.12 87 GLU A CA 1
ATOM 662 C C . GLU A 1 87 ? 7.881 8.997 -0.791 1.00 87.12 87 GLU A C 1
ATOM 664 O O . GLU A 1 87 ? 8.856 8.798 -0.072 1.00 87.12 87 GLU A O 1
ATOM 669 N N . SER A 1 88 ? 6.927 9.870 -0.468 1.00 88.12 88 SER A N 1
ATOM 670 C CA . SER A 1 88 ? 6.942 10.718 0.730 1.00 88.12 88 SER A CA 1
ATOM 671 C C . SER A 1 88 ? 6.419 10.034 2.003 1.00 88.12 88 SER A C 1
ATOM 673 O O . SER A 1 88 ? 6.313 10.684 3.040 1.00 88.12 88 SER A O 1
ATOM 675 N N . GLY A 1 89 ? 6.088 8.741 1.944 1.00 91.25 89 GLY A N 1
ATOM 676 C CA . GLY A 1 89 ? 5.528 7.972 3.055 1.00 91.25 89 GLY A CA 1
ATOM 677 C C . GLY A 1 89 ? 4.024 7.717 2.923 1.00 91.25 89 GLY A C 1
ATOM 678 O O . GLY A 1 89 ? 3.470 7.670 1.818 1.00 91.25 89 GLY A O 1
ATOM 679 N N . VAL A 1 90 ? 3.369 7.499 4.067 1.00 94.50 90 VAL A N 1
ATOM 680 C CA . VAL A 1 90 ? 1.925 7.237 4.154 1.00 94.50 90 VAL A CA 1
ATOM 681 C C . VAL A 1 90 ? 1.163 8.552 4.322 1.00 94.50 90 VAL A C 1
ATOM 683 O O . VAL A 1 90 ? 1.435 9.310 5.249 1.00 94.50 90 VAL A O 1
ATOM 686 N N . HIS A 1 91 ? 0.190 8.821 3.453 1.00 93.81 91 HIS A N 1
ATOM 687 C CA . HIS A 1 91 ? -0.628 10.036 3.496 1.00 93.81 91 HIS A CA 1
ATOM 688 C C . HIS A 1 91 ? -2.121 9.718 3.429 1.00 93.81 91 HIS A C 1
ATOM 690 O O . HIS A 1 91 ? -2.546 8.761 2.784 1.00 93.81 91 HIS A O 1
ATOM 696 N N . LEU A 1 92 ? -2.929 10.535 4.100 1.00 94.44 92 LEU A N 1
ATOM 697 C CA . LEU A 1 92 ? -4.380 10.385 4.126 1.00 94.44 92 LEU A CA 1
ATOM 698 C C . LEU A 1 92 ? -4.984 10.711 2.754 1.00 94.44 92 LEU A C 1
ATOM 700 O O . LEU A 1 92 ? -4.706 11.763 2.186 1.00 94.44 92 LEU A O 1
ATOM 704 N N . MET A 1 93 ? -5.825 9.814 2.241 1.00 94.19 93 MET A N 1
ATOM 705 C CA . MET A 1 93 ? -6.577 10.000 0.992 1.00 94.19 93 MET A CA 1
ATOM 706 C C . MET A 1 93 ? -8.072 10.198 1.244 1.00 94.19 93 MET A C 1
ATOM 708 O O . MET A 1 93 ? -8.733 10.917 0.501 1.00 94.19 93 MET A O 1
ATOM 712 N N . GLU A 1 94 ? -8.613 9.545 2.275 1.00 92.19 94 GLU A N 1
ATOM 713 C CA . GLU A 1 94 ? -10.028 9.635 2.633 1.00 92.19 94 GLU A CA 1
ATOM 714 C C . GLU A 1 94 ? -10.193 9.790 4.144 1.00 92.19 94 GLU A C 1
ATOM 716 O O . GLU A 1 94 ? -9.818 8.903 4.919 1.00 92.19 94 GLU A O 1
ATOM 721 N N . GLU A 1 95 ? -10.808 10.898 4.551 1.00 90.06 95 GLU A N 1
ATOM 722 C CA . GLU A 1 95 ? -11.190 11.149 5.938 1.00 90.06 95 GLU A CA 1
ATOM 723 C C . GLU A 1 95 ? -12.371 10.273 6.389 1.00 90.06 95 GLU A C 1
ATOM 725 O O . GLU A 1 95 ? -13.208 9.865 5.577 1.00 90.06 95 GLU A O 1
ATOM 730 N N . PRO A 1 96 ? -12.503 10.003 7.699 1.00 83.06 96 PRO A N 1
ATOM 731 C CA . PRO A 1 96 ? -13.709 9.397 8.240 1.00 83.06 96 PRO A CA 1
ATOM 732 C C . PRO A 1 96 ? -14.919 10.292 7.955 1.00 83.06 96 PRO A C 1
ATOM 734 O O . PRO A 1 96 ? -14.902 11.482 8.255 1.00 83.06 96 PRO A O 1
ATOM 737 N N . SER A 1 97 ? -15.999 9.723 7.417 1.00 73.12 97 SER A N 1
ATOM 738 C CA . SER A 1 97 ? -17.240 10.479 7.236 1.00 73.12 97 SER A CA 1
ATOM 739 C C . SER A 1 97 ? -17.753 10.984 8.589 1.00 73.12 97 SER A C 1
ATOM 741 O O . SER A 1 97 ? -18.139 10.197 9.459 1.00 73.12 97 SER A O 1
ATOM 743 N N . ILE A 1 98 ? -17.782 12.305 8.759 1.00 63.00 98 ILE A N 1
ATOM 744 C CA . ILE A 1 98 ? -18.483 12.952 9.865 1.00 63.00 98 ILE A CA 1
ATOM 745 C C . ILE A 1 98 ? -19.954 13.015 9.454 1.00 63.00 98 ILE A C 1
ATOM 747 O O . ILE A 1 98 ? -20.367 13.904 8.712 1.00 63.00 98 ILE A O 1
ATOM 751 N N . ALA A 1 99 ? -20.766 12.054 9.898 1.00 55.81 99 ALA A N 1
ATOM 752 C CA . ALA A 1 99 ? -22.212 12.215 9.782 1.00 55.81 99 ALA A CA 1
ATOM 753 C C . ALA A 1 99 ? -22.616 13.488 10.556 1.00 55.81 99 ALA A C 1
ATOM 755 O O . ALA A 1 99 ? -22.174 13.645 11.701 1.00 55.81 99 ALA A O 1
ATOM 756 N N . PRO A 1 100 ? -23.430 14.398 9.987 1.00 48.09 100 PRO A N 1
ATOM 757 C CA . PRO A 1 100 ? -23.899 15.557 10.731 1.00 48.09 100 PRO A CA 1
ATOM 758 C C . PRO A 1 100 ? -24.625 15.068 11.985 1.00 48.09 100 PRO A C 1
ATOM 760 O O . PRO A 1 100 ? -25.468 14.167 11.910 1.00 48.09 100 PRO A O 1
ATOM 763 N N . ARG A 1 101 ? -24.283 15.639 13.149 1.00 48.78 101 ARG A N 1
ATOM 764 C CA . ARG A 1 101 ? -25.068 15.440 14.371 1.00 48.78 101 ARG A CA 1
ATOM 765 C C . ARG A 1 101 ? -26.497 15.846 14.026 1.00 48.78 101 ARG A C 1
ATOM 767 O O . ARG A 1 101 ? -26.745 17.021 13.778 1.00 48.78 101 ARG A O 1
ATOM 774 N N . ARG A 1 102 ? -27.425 14.890 13.980 1.00 48.59 102 ARG A N 1
ATOM 775 C CA . ARG A 1 102 ? -28.845 15.229 14.046 1.00 48.59 102 ARG A CA 1
ATOM 776 C C . ARG A 1 102 ? -29.050 15.836 15.428 1.00 48.59 102 ARG A C 1
ATOM 778 O O . ARG A 1 102 ? -28.988 15.116 16.420 1.00 48.59 102 ARG A O 1
ATOM 785 N N . SER A 1 103 ? -29.156 17.159 15.479 1.00 50.31 103 SER A N 1
ATOM 786 C CA . SER A 1 103 ? -29.631 17.894 16.644 1.00 50.31 103 SER A CA 1
ATOM 787 C C . SER A 1 103 ? -30.993 17.311 17.014 1.00 50.31 103 SER A C 1
ATOM 789 O O . SER A 1 103 ? -31.898 17.297 16.177 1.00 50.31 103 SER A O 1
ATOM 791 N N . ALA A 1 104 ? -31.077 16.748 18.217 1.00 57.38 104 ALA A N 1
ATOM 792 C CA . ALA A 1 104 ? -32.342 16.481 18.887 1.00 57.38 104 ALA A CA 1
ATOM 793 C C . ALA A 1 104 ? -32.838 17.775 19.539 1.00 57.38 104 ALA A C 1
ATOM 795 O O . ALA A 1 104 ? -31.965 18.581 19.944 1.00 57.38 104 ALA A O 1
#

Sequence (104 aa):
MARDANAIAKERGLSIRFQALLPMQLMADTRLGLAVASEYARRRGISVEAHVTERYGTIMNARTYGERVAEWLDGPQANGIAFGVGESGVHLMEEPSIAPRRSA

pLDDT: mean 89.1, std 10.8, range [48.09, 97.25]